Protein AF-A0A8S2YMG4-F1 (afdb_monomer_lite)

InterPro domains:
  IPR055374 Ribophorin II, third domain [PF23860] (1-62)

Structure (mmCIF, N/CA/C/O backbone):
data_AF-A0A8S2YMG4-F1
#
_entry.id   AF-A0A8S2YMG4-F1
#
loop_
_atom_site.group_PDB
_atom_site.id
_atom_site.type_s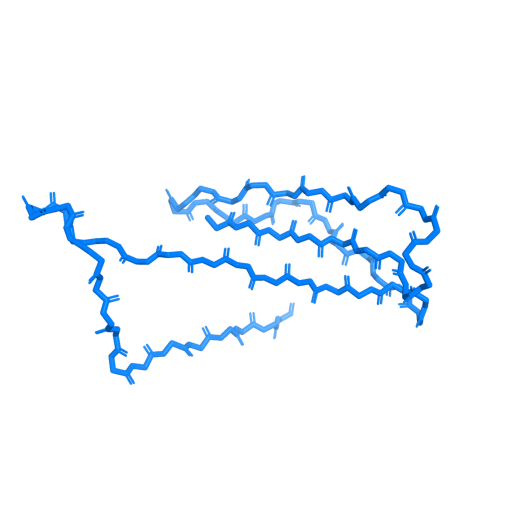ymbol
_atom_site.label_atom_id
_atom_site.label_alt_id
_atom_site.label_comp_id
_atom_site.label_asym_id
_atom_site.label_entity_id
_atom_site.label_seq_id
_atom_site.pdbx_PDB_ins_code
_atom_site.Cartn_x
_atom_site.Cartn_y
_atom_site.Cartn_z
_atom_site.occupancy
_atom_site.B_iso_or_equiv
_atom_site.auth_seq_id
_atom_site.auth_comp_id
_atom_site.auth_asym_id
_atom_site.auth_atom_id
_atom_site.pdbx_PDB_model_num
ATOM 1 N N . VAL A 1 1 ? -5.843 4.634 2.369 1.00 83.81 1 VAL A N 1
ATOM 2 C CA . VAL A 1 1 ? -4.897 3.629 1.822 1.00 83.81 1 VAL A CA 1
ATOM 3 C C . VAL A 1 1 ? -3.663 4.362 1.355 1.00 83.81 1 VAL A C 1
ATOM 5 O O . VAL A 1 1 ? -3.792 5.467 0.847 1.00 83.81 1 VAL A O 1
ATOM 8 N N . GLU A 1 2 ? -2.488 3.793 1.559 1.00 85.12 2 GLU A N 1
ATOM 9 C CA . GLU A 1 2 ? -1.222 4.378 1.136 1.00 85.12 2 GLU A CA 1
ATOM 10 C C . GLU A 1 2 ? -0.570 3.469 0.095 1.00 85.12 2 GLU A C 1
ATOM 12 O O . GLU A 1 2 ? -0.438 2.260 0.298 1.00 85.12 2 GLU A O 1
ATOM 17 N N . LEU A 1 3 ? -0.218 4.059 -1.040 1.00 85.69 3 LEU A N 1
ATOM 18 C CA . LEU A 1 3 ? 0.479 3.425 -2.150 1.00 85.69 3 LEU A CA 1
ATOM 19 C C . LEU A 1 3 ? 1.868 4.049 -2.210 1.00 85.69 3 LEU A C 1
ATOM 21 O O . LEU A 1 3 ? 1.992 5.264 -2.322 1.00 85.69 3 LEU A O 1
ATOM 25 N N . THR A 1 4 ? 2.909 3.240 -2.148 1.00 85.75 4 THR A N 1
ATOM 26 C CA . THR A 1 4 ? 4.290 3.711 -2.198 1.00 85.75 4 THR A CA 1
ATOM 27 C C . THR A 1 4 ? 4.989 3.056 -3.374 1.00 85.75 4 THR A C 1
ATOM 29 O O . THR A 1 4 ? 5.053 1.830 -3.444 1.00 85.75 4 THR A O 1
ATOM 32 N N . VAL A 1 5 ? 5.518 3.869 -4.283 1.00 85.88 5 VAL A N 1
ATOM 33 C CA . VAL A 1 5 ? 6.426 3.431 -5.344 1.00 85.88 5 VAL A CA 1
ATOM 34 C C . VAL A 1 5 ? 7.839 3.731 -4.887 1.00 85.88 5 VAL A C 1
ATOM 36 O O . VAL A 1 5 ? 8.184 4.889 -4.659 1.00 85.88 5 VAL A O 1
ATOM 39 N N . SER A 1 6 ? 8.646 2.693 -4.726 1.00 86.06 6 SER A N 1
ATOM 40 C CA . SER A 1 6 ? 10.045 2.806 -4.324 1.00 86.06 6 SER A CA 1
ATOM 41 C C . SER A 1 6 ? 10.947 2.169 -5.367 1.00 86.06 6 SER A C 1
ATOM 43 O O . SER A 1 6 ? 10.564 1.180 -5.991 1.00 86.06 6 SER A O 1
ATOM 45 N N . ASP A 1 7 ? 12.157 2.693 -5.511 1.00 84.56 7 ASP A N 1
ATOM 46 C CA . ASP A 1 7 ? 13.200 2.020 -6.276 1.00 84.56 7 ASP A CA 1
ATOM 47 C C . ASP A 1 7 ? 13.636 0.731 -5.558 1.00 84.56 7 ASP A C 1
ATOM 49 O O . ASP A 1 7 ? 13.646 0.658 -4.325 1.00 84.56 7 ASP A O 1
ATOM 53 N N . ARG A 1 8 ? 13.967 -0.305 -6.325 1.00 79.56 8 ARG A N 1
ATOM 54 C CA . ARG A 1 8 ? 14.384 -1.621 -5.838 1.00 79.56 8 ARG A CA 1
ATOM 55 C C . ARG A 1 8 ? 15.632 -1.529 -4.970 1.00 79.56 8 ARG A C 1
ATOM 57 O O . ARG A 1 8 ? 15.719 -2.248 -3.974 1.00 79.56 8 ARG A O 1
ATOM 64 N N . ASP A 1 9 ? 16.544 -0.629 -5.316 1.00 79.25 9 ASP A N 1
ATOM 65 C CA . ASP A 1 9 ? 17.813 -0.448 -4.621 1.00 79.25 9 ASP A CA 1
ATOM 66 C C . ASP A 1 9 ? 17.700 0.600 -3.494 1.00 79.25 9 ASP A C 1
ATOM 68 O O . ASP A 1 9 ? 18.687 0.907 -2.828 1.00 79.25 9 ASP A O 1
ATOM 72 N N . ASN A 1 10 ? 16.489 1.128 -3.237 1.00 69.75 10 ASN A N 1
ATOM 73 C CA . ASN A 1 10 ? 16.178 2.164 -2.236 1.00 69.75 10 ASN A CA 1
ATOM 74 C C . ASN A 1 10 ? 17.066 3.418 -2.329 1.00 69.75 10 ASN A C 1
ATOM 76 O O . ASN A 1 10 ? 17.225 4.155 -1.356 1.00 69.75 10 ASN A O 1
ATOM 80 N N . THR A 1 11 ? 17.656 3.667 -3.495 1.00 70.50 11 THR A N 1
ATOM 81 C CA . THR A 1 11 ? 18.573 4.789 -3.722 1.00 70.50 11 THR A CA 1
ATOM 82 C C . THR A 1 11 ? 17.823 6.102 -3.946 1.00 70.50 11 THR A C 1
ATOM 84 O O . THR A 1 11 ? 18.324 7.171 -3.599 1.00 70.50 11 THR A O 1
ATOM 87 N N . ALA A 1 12 ? 16.603 6.02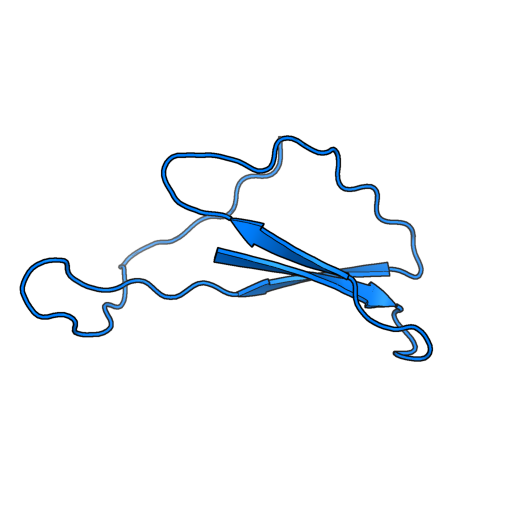8 -4.483 1.00 74.75 12 ALA A N 1
ATOM 88 C CA . ALA A 1 12 ? 15.739 7.170 -4.744 1.00 74.75 12 ALA A CA 1
ATOM 89 C C . ALA A 1 12 ? 14.635 7.323 -3.684 1.00 74.75 12 ALA A C 1
ATOM 91 O O . ALA A 1 12 ? 14.140 6.343 -3.119 1.00 74.75 12 ALA A O 1
ATOM 92 N N . GLN A 1 13 ? 14.205 8.568 -3.445 1.00 76.50 13 GLN A N 1
ATOM 93 C CA . GLN A 1 13 ? 13.046 8.847 -2.594 1.00 76.50 13 GLN A CA 1
ATOM 94 C C . GLN A 1 13 ? 11.789 8.182 -3.158 1.00 76.50 13 GLN A C 1
ATOM 96 O O . GLN A 1 13 ? 11.438 8.357 -4.326 1.00 76.50 13 GLN A O 1
ATOM 101 N N . ALA A 1 14 ? 11.093 7.446 -2.295 1.00 81.56 14 ALA A N 1
ATOM 102 C CA . ALA A 1 14 ? 9.852 6.788 -2.652 1.00 81.56 14 ALA A CA 1
ATOM 103 C C . ALA A 1 14 ? 8.725 7.811 -2.863 1.00 81.56 14 ALA A C 1
ATOM 105 O O . ALA A 1 14 ? 8.559 8.748 -2.079 1.00 81.56 14 ALA A O 1
ATOM 106 N N . LYS A 1 15 ? 7.918 7.608 -3.907 1.00 83.56 15 LYS A N 1
ATOM 107 C CA . LYS A 1 15 ? 6.706 8.393 -4.152 1.00 83.56 15 LYS A CA 1
ATOM 108 C C . LYS A 1 15 ? 5.538 7.763 -3.412 1.00 83.56 15 LYS A C 1
ATOM 110 O O . LYS A 1 15 ? 5.199 6.605 -3.652 1.00 83.56 15 LYS A O 1
ATOM 115 N N . THR A 1 16 ? 4.907 8.541 -2.542 1.00 83.69 16 THR A N 1
ATOM 116 C CA . THR A 1 16 ? 3.749 8.108 -1.759 1.00 83.69 16 THR A CA 1
ATOM 117 C C . THR A 1 16 ? 2.476 8.768 -2.273 1.00 83.69 16 THR A C 1
ATOM 119 O O . THR A 1 16 ? 2.390 9.991 -2.354 1.00 83.69 16 THR A O 1
ATOM 122 N N . TYR A 1 17 ? 1.457 7.956 -2.533 1.00 84.06 17 TYR A N 1
ATOM 123 C CA . TYR A 1 17 ? 0.118 8.373 -2.921 1.00 84.06 17 TYR A CA 1
ATOM 124 C C . TYR A 1 17 ? -0.874 7.962 -1.834 1.00 84.06 17 TYR A C 1
ATOM 126 O O . TYR A 1 17 ? -0.916 6.807 -1.400 1.00 84.06 17 TYR A O 1
ATOM 134 N N . LYS A 1 18 ? -1.685 8.918 -1.379 1.00 83.31 18 LYS A N 1
ATOM 135 C CA . LYS A 1 18 ? -2.750 8.667 -0.405 1.00 83.31 18 LYS A CA 1
ATOM 136 C C . LYS A 1 18 ? -4.078 8.530 -1.134 1.00 83.31 18 LYS A C 1
ATOM 138 O O . LYS A 1 18 ? -4.532 9.466 -1.779 1.00 83.31 18 LYS A O 1
ATOM 143 N N . LEU A 1 19 ? -4.707 7.372 -0.971 1.00 82.94 19 LEU A N 1
ATOM 144 C CA . LEU A 1 19 ? -6.051 7.092 -1.450 1.00 82.94 19 LEU A CA 1
ATOM 145 C C . LEU A 1 19 ? -7.074 7.256 -0.327 1.00 82.94 19 LEU A C 1
ATOM 147 O O . LEU A 1 19 ? -6.933 6.637 0.739 1.00 82.94 19 LEU A O 1
ATOM 151 N N . SER A 1 20 ? -8.137 8.002 -0.609 1.00 82.00 20 SER A N 1
ATOM 152 C CA . SER A 1 20 ? -9.269 8.199 0.296 1.00 82.00 20 SER A CA 1
ATOM 153 C C . SER A 1 20 ? -10.518 7.553 -0.287 1.00 82.00 20 SER A C 1
ATOM 155 O O . SER A 1 20 ? -11.009 7.987 -1.323 1.00 82.00 20 SER A O 1
ATOM 157 N N . TYR A 1 21 ? -11.057 6.545 0.400 1.00 78.06 21 TYR A N 1
ATOM 158 C CA . TYR A 1 21 ? -12.349 5.950 0.047 1.00 78.06 21 TYR A CA 1
ATOM 159 C C . TYR A 1 21 ? -13.460 7.024 0.072 1.00 78.06 21 TYR A C 1
ATOM 161 O O . TYR A 1 21 ? -13.463 7.838 0.999 1.00 78.06 21 TYR A O 1
ATOM 169 N N . PRO A 1 22 ? -14.405 7.045 -0.892 1.00 80.69 22 PRO A N 1
ATOM 170 C CA . PRO A 1 22 ? -14.643 6.065 -1.963 1.00 80.69 22 PRO A CA 1
ATOM 171 C C . PRO A 1 22 ? -13.856 6.311 -3.259 1.00 80.69 22 PRO A C 1
ATOM 173 O O . PRO A 1 22 ? -14.038 5.583 -4.231 1.00 80.69 22 PRO A O 1
ATOM 176 N N . ASN A 1 23 ? -12.994 7.324 -3.292 1.00 78.06 23 ASN A N 1
ATOM 177 C CA . ASN A 1 23 ? -12.292 7.720 -4.504 1.00 78.06 23 ASN A CA 1
ATOM 178 C C . ASN A 1 23 ? -11.087 6.806 -4.776 1.00 78.06 23 ASN A C 1
ATOM 180 O O . ASN A 1 23 ? -10.331 6.444 -3.873 1.00 78.06 23 ASN A O 1
ATOM 184 N N . GLY A 1 24 ? -10.929 6.429 -6.046 1.00 71.56 24 GLY A N 1
ATOM 185 C CA . GLY A 1 24 ? -9.770 5.698 -6.554 1.00 71.56 24 GLY A CA 1
ATOM 186 C C . GLY A 1 24 ? -8.599 6.621 -6.894 1.00 71.56 24 GLY A C 1
ATOM 187 O O . GLY A 1 24 ? -8.731 7.844 -6.848 1.00 71.56 24 GLY A O 1
ATOM 188 N N . GLN A 1 25 ? -7.456 6.035 -7.265 1.00 70.94 25 GLN A N 1
ATOM 189 C CA . GLN A 1 25 ? -6.331 6.813 -7.788 1.00 70.94 25 GLN A CA 1
ATOM 190 C C . GLN A 1 25 ? -6.690 7.240 -9.209 1.00 70.94 25 GLN A C 1
ATOM 192 O O . GLN A 1 25 ? -6.970 6.388 -10.049 1.00 70.94 25 GLN A O 1
ATOM 197 N N . THR A 1 26 ? -6.711 8.544 -9.466 1.00 69.12 26 THR A N 1
ATOM 198 C CA . THR A 1 26 ? -7.021 9.098 -10.792 1.00 69.12 26 THR A CA 1
ATOM 199 C C . THR A 1 26 ? -5.823 9.061 -11.732 1.00 69.12 26 THR A C 1
ATOM 201 O O . THR A 1 26 ? -5.997 8.940 -12.942 1.00 69.12 26 THR A O 1
ATOM 204 N N . ASP A 1 27 ? -4.612 9.129 -11.180 1.00 74.50 27 ASP A N 1
ATOM 205 C CA . ASP A 1 27 ? -3.382 9.114 -11.965 1.00 74.50 27 ASP A CA 1
ATOM 206 C C . ASP A 1 27 ? -2.944 7.688 -12.295 1.00 74.50 27 ASP A C 1
ATOM 208 O O . ASP A 1 27 ? -2.964 6.792 -11.445 1.00 74.50 27 ASP A O 1
ATOM 212 N N . LYS A 1 28 ? -2.494 7.485 -13.537 1.00 79.31 28 LYS A N 1
ATOM 213 C CA . LYS A 1 28 ? -1.865 6.228 -13.941 1.00 79.31 28 LYS A CA 1
ATOM 214 C C . LYS A 1 28 ? -0.558 6.052 -13.176 1.00 79.31 28 LYS A C 1
ATOM 216 O O . LYS A 1 28 ? 0.299 6.933 -13.178 1.00 79.31 28 LYS A O 1
ATOM 221 N N . LEU A 1 29 ? -0.419 4.900 -12.530 1.00 79.25 29 LEU A N 1
ATOM 222 C CA . LEU A 1 29 ? 0.817 4.486 -11.884 1.00 79.25 29 LEU A CA 1
ATOM 223 C C . LEU A 1 29 ? 1.592 3.609 -12.868 1.00 79.25 29 LEU A C 1
ATOM 225 O O . LEU A 1 29 ? 1.197 2.476 -13.136 1.00 79.25 29 LEU A O 1
ATOM 229 N N . GLU A 1 30 ? 2.674 4.144 -13.417 1.00 79.50 30 GLU A N 1
ATOM 230 C CA . GLU A 1 30 ? 3.593 3.393 -14.267 1.00 79.50 30 GLU A CA 1
ATOM 231 C C . GLU A 1 30 ? 4.754 2.899 -13.406 1.00 79.50 30 GLU A C 1
ATOM 233 O O . GLU A 1 30 ? 5.391 3.688 -12.709 1.00 79.50 30 GLU A O 1
ATOM 238 N N . LEU A 1 31 ? 4.988 1.586 -13.422 1.00 83.31 31 LEU A N 1
ATOM 239 C CA . LEU A 1 31 ? 6.118 0.951 -12.754 1.00 83.31 31 LEU A CA 1
ATOM 240 C C . LEU A 1 31 ? 6.972 0.220 -13.787 1.00 83.31 31 LEU A C 1
ATOM 242 O O . LEU A 1 31 ? 6.445 -0.496 -14.639 1.00 83.31 31 LEU A O 1
ATOM 246 N N . ASP A 1 32 ? 8.286 0.380 -13.671 1.00 84.06 32 ASP A N 1
ATOM 247 C CA . ASP A 1 32 ? 9.282 -0.361 -14.442 1.00 84.06 32 ASP A CA 1
ATOM 248 C C . ASP A 1 32 ? 9.902 -1.511 -13.616 1.00 84.06 32 ASP A C 1
ATOM 250 O O . ASP A 1 32 ? 9.516 -1.771 -12.476 1.00 84.06 32 ASP A O 1
ATOM 254 N N . TYR A 1 33 ? 10.878 -2.219 -14.194 1.00 85.25 33 TYR A N 1
ATOM 255 C CA . TYR A 1 33 ? 11.559 -3.353 -13.552 1.00 85.25 33 TYR A CA 1
ATOM 256 C C . TYR A 1 33 ? 12.367 -2.981 -12.291 1.00 85.25 33 TYR A C 1
ATOM 258 O O . TYR A 1 33 ? 12.597 -3.828 -11.421 1.00 85.25 33 TYR A O 1
ATOM 266 N N . HIS A 1 34 ? 12.808 -1.730 -12.185 1.00 86.50 34 HIS A N 1
ATOM 267 C CA . HIS A 1 34 ? 13.565 -1.208 -11.052 1.00 86.50 34 HIS A CA 1
ATOM 268 C C . HIS A 1 34 ? 12.656 -0.606 -9.980 1.00 86.50 34 HIS A C 1
ATOM 270 O O . HIS A 1 34 ? 13.141 -0.254 -8.912 1.00 86.50 34 HIS A O 1
ATOM 276 N N . GLN A 1 35 ? 11.343 -0.541 -10.199 1.00 86.12 35 GLN A N 1
ATOM 277 C CA . GLN A 1 35 ? 10.394 0.022 -9.247 1.00 86.12 35 GLN A CA 1
ATOM 278 C C . GLN A 1 35 ? 9.528 -1.057 -8.591 1.00 86.12 35 GLN A C 1
ATOM 280 O O . GLN A 1 35 ? 9.134 -2.056 -9.190 1.00 86.12 35 GLN A O 1
ATOM 285 N N . LYS A 1 36 ? 9.188 -0.837 -7.322 1.00 87.75 36 LYS A N 1
ATOM 286 C CA . LYS A 1 36 ? 8.322 -1.704 -6.524 1.00 87.75 36 LY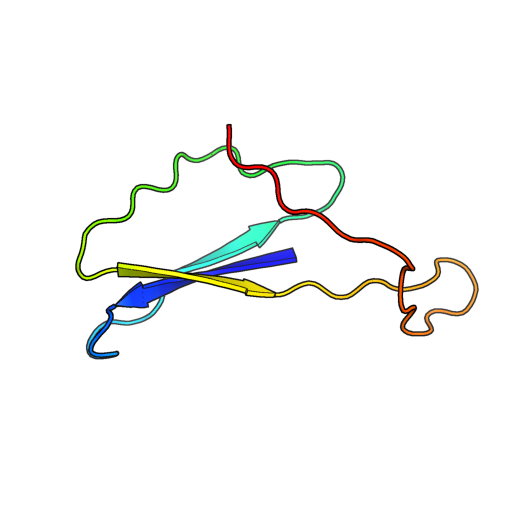S A CA 1
ATOM 287 C C . LYS A 1 36 ? 7.126 -0.921 -6.002 1.00 87.75 36 LYS A C 1
ATOM 289 O O . LYS A 1 36 ? 7.286 0.130 -5.386 1.00 87.75 36 LYS A O 1
ATOM 294 N N . LEU A 1 37 ? 5.934 -1.496 -6.165 1.00 87.19 37 LEU A N 1
ATOM 295 C CA . LEU A 1 37 ? 4.707 -1.007 -5.542 1.00 87.19 37 LEU A CA 1
ATOM 296 C C . LEU A 1 37 ? 4.506 -1.666 -4.173 1.00 87.19 37 LEU A C 1
ATOM 298 O O . LEU A 1 37 ? 4.441 -2.889 -4.057 1.00 87.19 37 LEU A O 1
ATOM 302 N N . THR A 1 38 ? 4.364 -0.851 -3.134 1.00 87.62 38 THR A N 1
ATOM 303 C CA . THR A 1 38 ? 3.990 -1.275 -1.783 1.00 87.62 38 THR A CA 1
ATOM 304 C C . THR A 1 38 ? 2.649 -0.654 -1.423 1.00 87.62 38 THR A C 1
ATOM 306 O O . THR A 1 38 ? 2.496 0.561 -1.478 1.00 87.62 38 THR A O 1
ATOM 309 N N . ILE A 1 39 ? 1.676 -1.476 -1.030 1.00 88.62 39 ILE A N 1
ATOM 310 C CA . ILE A 1 39 ? 0.338 -1.016 -0.640 1.00 88.62 39 ILE A CA 1
ATOM 311 C C . ILE A 1 39 ? 0.148 -1.283 0.848 1.00 88.62 39 ILE A C 1
ATOM 313 O O . ILE A 1 39 ? 0.272 -2.422 1.297 1.00 88.62 39 ILE A O 1
ATOM 317 N N . LYS A 1 40 ? -0.165 -0.239 1.616 1.00 89.69 40 LYS A N 1
ATOM 318 C CA . LYS A 1 40 ? -0.491 -0.332 3.041 1.00 89.69 40 LYS A CA 1
ATOM 319 C C . LYS A 1 40 ? -1.888 0.215 3.279 1.00 89.69 40 LYS A C 1
ATOM 321 O O . LYS A 1 40 ? -2.228 1.329 2.881 1.00 89.69 40 LYS A O 1
ATOM 326 N N . PHE A 1 41 ? -2.720 -0.565 3.951 1.00 88.56 41 PHE A N 1
ATOM 327 C CA . PHE A 1 41 ? -4.041 -0.123 4.368 1.00 88.56 41 PHE A CA 1
ATOM 328 C C . PHE A 1 41 ? -4.356 -0.641 5.763 1.00 88.56 41 PHE A C 1
ATOM 330 O O . PHE A 1 41 ? -3.813 -1.646 6.215 1.00 88.56 41 PHE A O 1
ATOM 337 N N . GLN A 1 42 ? -5.230 0.090 6.441 1.00 88.50 42 GLN A N 1
ATOM 338 C CA . GLN A 1 42 ? -5.776 -0.264 7.739 1.00 88.50 42 GLN A CA 1
ATOM 339 C C . GLN A 1 42 ? -7.290 -0.169 7.627 1.00 88.50 42 GLN A C 1
ATOM 341 O O . GLN A 1 42 ? -7.808 0.728 6.957 1.00 88.50 42 GLN A O 1
AT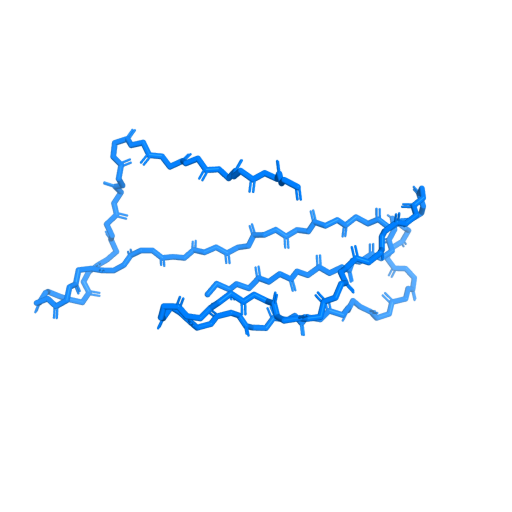OM 346 N N . ILE A 1 43 ? -7.981 -1.111 8.257 1.00 88.25 43 ILE A N 1
ATOM 347 C CA . ILE A 1 43 ? -9.437 -1.146 8.316 1.00 88.25 43 ILE A CA 1
ATOM 348 C C . ILE A 1 43 ? -9.812 -0.881 9.766 1.00 88.25 43 ILE A C 1
ATOM 350 O O . ILE A 1 43 ? -9.286 -1.527 10.674 1.00 88.25 43 ILE A O 1
ATOM 354 N N . LYS A 1 44 ? -10.690 0.097 9.964 1.00 88.94 44 LYS A N 1
ATOM 355 C CA . LYS A 1 44 ? -11.217 0.471 11.268 1.00 88.94 44 LYS A CA 1
ATOM 356 C C . LYS A 1 44 ? -12.732 0.393 11.260 1.00 88.94 44 LYS A C 1
ATOM 358 O O . LYS A 1 44 ? -13.353 0.698 10.238 1.00 88.94 44 LYS A O 1
ATOM 363 N N . ASP A 1 45 ? -13.301 0.001 12.390 1.00 87.44 45 ASP A N 1
ATOM 364 C CA . ASP A 1 45 ? -14.740 0.076 12.599 1.00 87.44 45 ASP A CA 1
ATOM 365 C C . ASP A 1 45 ? -15.182 1.538 12.774 1.00 87.44 45 ASP A C 1
ATOM 367 O O . ASP A 1 45 ? -14.493 2.343 13.401 1.00 87.44 45 ASP A O 1
ATOM 371 N N . LYS A 1 46 ? -16.338 1.899 12.208 1.00 83.25 46 LYS A N 1
ATOM 372 C CA . LYS A 1 46 ? -16.846 3.280 12.239 1.00 83.25 46 LYS A CA 1
ATOM 373 C C . LYS A 1 46 ? -17.377 3.690 13.618 1.00 83.25 46 LYS A C 1
ATOM 375 O O . LYS A 1 46 ? -17.445 4.883 13.899 1.00 83.25 46 LYS A O 1
ATOM 380 N N . GLN A 1 47 ? -17.806 2.733 14.436 1.00 86.25 47 GLN A N 1
ATOM 381 C CA . GLN A 1 47 ? -18.410 2.975 15.743 1.00 86.25 47 GLN A CA 1
ATOM 382 C C . GLN A 1 47 ? -17.400 2.821 16.879 1.00 86.25 47 GLN A C 1
ATOM 384 O O . GLN A 1 47 ? -17.406 3.649 17.786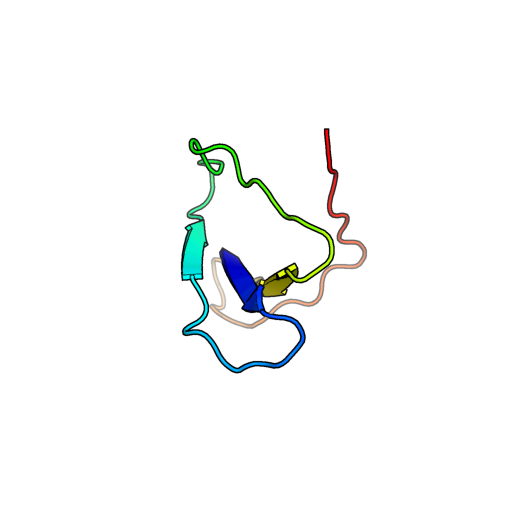 1.00 86.25 47 GLN A O 1
ATOM 389 N N . SER A 1 48 ? -16.535 1.802 16.835 1.00 83.56 48 SER A N 1
ATOM 390 C CA . SER A 1 48 ? -15.568 1.556 17.918 1.00 83.56 48 SER A CA 1
ATOM 391 C C . SER A 1 48 ? -14.193 2.206 17.709 1.00 83.56 48 SER A C 1
ATOM 393 O O . SER A 1 48 ? -13.410 2.253 18.651 1.00 83.56 48 SER A O 1
ATOM 395 N N . ASP A 1 49 ? -13.881 2.702 16.502 1.00 83.06 49 ASP A N 1
ATOM 396 C CA . ASP A 1 49 ? -12.536 3.152 16.071 1.00 83.06 49 ASP A CA 1
ATOM 397 C C . ASP A 1 49 ? -11.421 2.093 16.250 1.00 83.06 49 ASP A C 1
ATOM 399 O O . ASP A 1 49 ? -10.229 2.372 16.079 1.00 83.06 49 ASP A O 1
ATOM 403 N N . GLU A 1 50 ? -11.798 0.843 16.535 1.00 88.94 50 GLU A N 1
ATOM 404 C CA . GLU A 1 50 ? -10.868 -0.269 16.684 1.00 88.94 50 GLU A CA 1
ATOM 405 C C . GLU A 1 50 ? -10.416 -0.806 15.324 1.00 88.94 50 GLU A C 1
ATOM 407 O O . GLU A 1 50 ? -11.137 -0.769 14.322 1.00 88.94 50 GLU A O 1
ATOM 412 N N . PHE A 1 51 ? -9.196 -1.344 15.290 1.00 87.75 51 PHE A N 1
ATOM 413 C CA . PHE A 1 51 ? -8.662 -2.005 14.106 1.00 87.75 51 PHE A CA 1
ATOM 414 C C . PHE A 1 51 ? -9.334 -3.362 13.900 1.00 87.75 51 PHE A C 1
ATOM 416 O O . PHE A 1 51 ? -9.269 -4.238 14.761 1.00 87.75 51 PHE A O 1
ATOM 423 N N . VAL A 1 52 ? -9.916 -3.562 12.719 1.00 89.56 52 VAL A N 1
ATOM 424 C CA . VAL A 1 52 ? -10.662 -4.779 12.391 1.00 89.56 52 VAL A CA 1
ATOM 425 C C . VAL A 1 52 ? -9.856 -5.653 11.440 1.00 89.56 52 VAL A C 1
ATOM 427 O O . VAL A 1 52 ? -9.279 -5.182 10.456 1.00 89.56 52 VAL A O 1
ATOM 430 N N . ARG A 1 53 ? -9.849 -6.961 11.707 1.00 88.12 53 ARG A N 1
ATOM 431 C CA . ARG A 1 53 ? -9.412 -7.968 10.736 1.00 88.12 53 ARG A CA 1
ATOM 432 C C . ARG A 1 53 ? -10.619 -8.437 9.943 1.00 88.12 53 ARG A C 1
ATOM 434 O O . ARG A 1 53 ? -11.579 -8.945 10.510 1.00 88.12 53 ARG A O 1
ATOM 441 N N . VAL A 1 54 ? -10.554 -8.276 8.631 1.00 88.69 54 VAL A N 1
ATOM 442 C CA . VAL A 1 54 ? -11.575 -8.798 7.722 1.00 88.69 54 VAL A CA 1
ATOM 443 C C . VAL A 1 54 ? -11.275 -10.252 7.371 1.00 88.69 54 VAL A C 1
ATOM 445 O O . VAL A 1 54 ? -10.112 -10.645 7.288 1.00 88.69 54 VAL A O 1
ATOM 448 N N . GLN A 1 55 ? -12.321 -11.046 7.141 1.00 92.19 55 GLN A N 1
ATOM 449 C CA . GLN A 1 55 ? -12.184 -12.450 6.741 1.00 92.19 55 GLN A CA 1
ATOM 450 C C . GLN A 1 55 ? -11.456 -12.587 5.396 1.00 92.19 55 GLN A C 1
ATOM 452 O O . GLN A 1 55 ? -10.662 -13.506 5.212 1.00 92.19 55 GLN A O 1
ATOM 457 N N . GLN A 1 56 ? -11.729 -11.679 4.455 1.00 89.56 56 GLN A N 1
ATOM 458 C CA . GLN A 1 56 ? -11.115 -11.663 3.131 1.00 89.56 56 GLN A CA 1
ATOM 459 C C . GLN A 1 56 ? -10.883 -10.224 2.663 1.00 89.56 56 GLN A C 1
ATOM 461 O O . GLN A 1 56 ? -11.751 -9.365 2.814 1.00 89.56 56 GLN A O 1
ATOM 466 N N . ALA A 1 57 ? -9.713 -9.977 2.073 1.00 87.06 57 ALA A N 1
ATOM 467 C CA . ALA A 1 57 ? -9.369 -8.734 1.392 1.00 87.06 57 ALA A CA 1
ATOM 468 C C . ALA A 1 57 ? -8.613 -9.074 0.107 1.00 87.06 57 ALA A C 1
ATOM 470 O O . ALA A 1 57 ? -7.605 -9.780 0.149 1.00 87.06 57 ALA A O 1
ATOM 471 N N . PHE A 1 58 ? -9.088 -8.563 -1.027 1.00 85.44 58 PHE A N 1
ATOM 472 C CA . PHE A 1 58 ? -8.466 -8.781 -2.329 1.00 85.44 58 PHE A CA 1
ATOM 473 C C . PHE A 1 58 ? -8.106 -7.444 -2.968 1.00 85.44 58 PHE A C 1
ATOM 475 O O . PHE A 1 58 ? -8.880 -6.489 -2.920 1.00 85.44 58 PHE A O 1
ATOM 482 N N . LEU A 1 59 ? -6.931 -7.396 -3.591 1.00 82.38 59 LEU A N 1
ATOM 483 C CA . LEU A 1 59 ? -6.500 -6.292 -4.440 1.00 82.38 59 LEU A CA 1
ATOM 484 C C . LEU A 1 59 ? -6.691 -6.728 -5.888 1.00 82.38 59 LEU A C 1
ATOM 486 O O . LEU A 1 59 ? -6.097 -7.712 -6.325 1.00 82.38 59 LEU A O 1
ATOM 490 N N . ARG A 1 60 ? -7.541 -6.010 -6.622 1.00 82.12 60 ARG A N 1
ATOM 491 C CA . ARG A 1 60 ? -7.769 -6.257 -8.045 1.00 82.12 60 ARG A CA 1
ATOM 492 C C . ARG A 1 60 ? -7.018 -5.212 -8.860 1.00 82.12 60 ARG A C 1
AT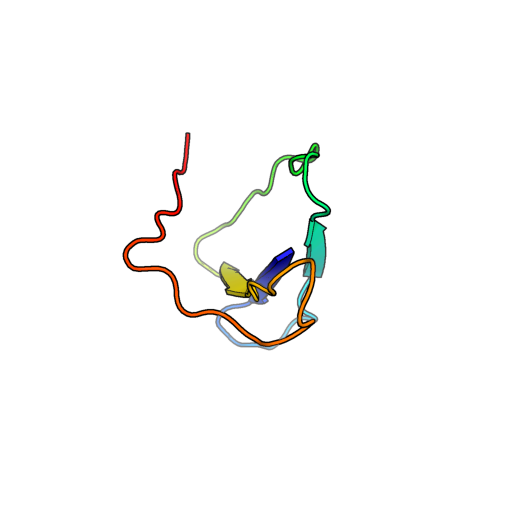OM 494 O O . ARG A 1 60 ? -7.276 -4.023 -8.698 1.00 82.12 60 ARG A O 1
ATOM 501 N N . PHE A 1 61 ? -6.148 -5.675 -9.747 1.00 77.44 61 PHE A N 1
ATOM 502 C CA . PHE A 1 61 ? -5.526 -4.866 -10.791 1.00 77.44 61 PHE A CA 1
ATOM 503 C C . PHE A 1 61 ? -6.314 -5.096 -12.086 1.00 77.44 61 PHE A C 1
ATOM 505 O O . PHE A 1 61 ? -6.595 -6.247 -12.423 1.00 77.44 61 PHE A O 1
ATOM 512 N N . THR A 1 62 ? -6.731 -4.023 -12.754 1.00 68.69 62 THR A N 1
ATOM 513 C CA . THR A 1 62 ? -7.462 -4.052 -14.033 1.00 68.69 62 THR A CA 1
ATOM 514 C C . THR A 1 62 ? -6.768 -3.165 -15.037 1.00 68.69 62 THR A C 1
ATOM 516 O O . THR A 1 62 ? -6.402 -2.047 -14.607 1.00 68.69 62 THR A O 1
#

pLDDT: mean 82.92, std 5.7, range [68.69, 92.19]

Organism: NCBI:txid392030

Foldseek 3Di:
DKKWKAFQVNPDDIDIDDDDPPDDDPDDDDDDPRIDIDDDDWDADPPPRDTDDDPDDDDDDD

Radius of gyration: 14.21 Å; chains: 1; bounding box: 37×22×32 Å

Secondary structure (DSSP, 8-state):
-EEEEEETTS-SPPEEEE--TT----S-----TTEEEEEE---B-TTT--B---S---PPP-

Sequence (62 aa):
VELTVSDRDNTAQAKTYKLSYPNGQTDKLELDYHQKLTIKFQIKDKQSDEFVRVQQAFLRFT